Protein AF-A0A8C3WPE6-F1 (afdb_monomer_lite)

pLDDT: mean 73.13, std 11.79, range [46.88, 89.75]

Structure (mmCIF, N/CA/C/O backbone):
data_AF-A0A8C3WPE6-F1
#
_entry.id   AF-A0A8C3WPE6-F1
#
loop_
_atom_site.group_PDB
_atom_site.id
_atom_site.type_symbol
_atom_site.label_atom_id
_atom_site.label_alt_id
_atom_site.label_comp_id
_atom_site.label_asym_id
_atom_site.label_entity_id
_atom_site.label_seq_id
_atom_site.pdbx_PDB_ins_code
_atom_site.Cartn_x
_atom_site.Cartn_y
_atom_site.Cartn_z
_atom_site.occupancy
_atom_site.B_iso_or_equiv
_atom_site.auth_seq_id
_atom_site.auth_comp_id
_atom_site.auth_asym_id
_atom_site.auth_atom_id
_atom_site.pdbx_PDB_model_num
ATOM 1 N N . LEU A 1 1 ? -4.433 6.124 2.466 1.00 69.69 1 LEU A N 1
ATOM 2 C CA . LEU A 1 1 ? -5.401 5.156 3.024 1.00 69.69 1 LEU A CA 1
ATOM 3 C C . LEU A 1 1 ? -5.817 5.749 4.348 1.00 69.69 1 LEU A C 1
ATOM 5 O O . LEU A 1 1 ? -4.922 6.023 5.136 1.00 69.69 1 LEU A O 1
ATOM 9 N N . ALA A 1 2 ? -7.105 6.008 4.549 1.00 69.12 2 ALA A N 1
ATOM 10 C CA . ALA A 1 2 ? -7.564 6.640 5.780 1.00 69.12 2 ALA A CA 1
ATOM 11 C C . ALA A 1 2 ? -8.747 5.890 6.391 1.00 69.12 2 ALA A C 1
ATOM 13 O O . ALA A 1 2 ? -9.628 5.430 5.658 1.00 69.12 2 ALA A O 1
ATOM 14 N N . ILE A 1 3 ? -8.762 5.806 7.718 1.00 74.69 3 ILE A N 1
ATOM 15 C CA . ILE A 1 3 ? -9.842 5.239 8.530 1.00 74.69 3 ILE A CA 1
ATOM 16 C C . ILE A 1 3 ? -10.393 6.364 9.398 1.00 74.69 3 ILE A C 1
ATOM 18 O O . ILE A 1 3 ? -9.631 7.039 10.083 1.00 74.69 3 ILE A O 1
ATOM 22 N N . ASN A 1 4 ? -11.702 6.616 9.329 1.00 72.88 4 ASN A N 1
ATOM 23 C CA . ASN A 1 4 ? -12.369 7.713 10.044 1.00 72.88 4 ASN A CA 1
ATOM 24 C C . ASN A 1 4 ? -11.688 9.086 9.843 1.00 72.88 4 ASN A C 1
ATOM 26 O O . ASN A 1 4 ? -11.678 9.932 10.729 1.00 72.88 4 ASN A O 1
ATOM 30 N N . GLY A 1 5 ? -11.108 9.307 8.656 1.00 70.81 5 GLY A N 1
ATOM 31 C CA . GLY A 1 5 ? -10.422 10.554 8.300 1.00 70.81 5 GLY A CA 1
ATOM 32 C C . GLY A 1 5 ? -8.952 10.645 8.724 1.00 70.81 5 GLY A C 1
ATOM 33 O O . GLY A 1 5 ? -8.297 11.604 8.328 1.00 70.81 5 GLY A O 1
ATOM 34 N N . VAL A 1 6 ? -8.419 9.655 9.446 1.00 75.06 6 VAL A N 1
ATOM 35 C CA . VAL A 1 6 ? -7.010 9.598 9.868 1.00 75.06 6 VAL A CA 1
ATOM 36 C C . VAL A 1 6 ? -6.207 8.734 8.897 1.00 75.06 6 VAL A C 1
ATOM 38 O O . VAL A 1 6 ? -6.628 7.625 8.570 1.00 75.06 6 VAL A O 1
ATOM 41 N N . ASP A 1 7 ? -5.059 9.226 8.426 1.00 73.38 7 ASP A N 1
ATOM 42 C CA . ASP A 1 7 ? -4.122 8.443 7.617 1.00 73.38 7 ASP A CA 1
ATOM 43 C C . ASP A 1 7 ? -3.460 7.356 8.474 1.00 73.38 7 ASP A C 1
ATOM 45 O O . ASP A 1 7 ? -2.751 7.644 9.435 1.00 73.38 7 ASP A O 1
ATOM 49 N N . THR A 1 8 ? -3.690 6.091 8.128 1.00 69.69 8 THR A N 1
ATOM 50 C CA . THR A 1 8 ? -3.280 4.941 8.949 1.00 69.69 8 THR A CA 1
ATOM 51 C C . THR A 1 8 ? -2.214 4.092 8.262 1.00 69.69 8 THR A C 1
ATOM 53 O O . THR A 1 8 ? -2.328 3.779 7.071 1.00 69.69 8 THR A O 1
ATOM 56 N N . ASN A 1 9 ? -1.218 3.645 9.034 1.00 67.94 9 ASN A N 1
ATOM 57 C CA . ASN A 1 9 ? -0.219 2.668 8.597 1.00 67.94 9 ASN A CA 1
ATOM 58 C C . ASN A 1 9 ? -0.812 1.247 8.633 1.00 67.94 9 ASN A C 1
ATOM 60 O O . ASN A 1 9 ? -1.512 0.881 9.571 1.00 67.94 9 ASN A O 1
ATOM 64 N N . GLY A 1 10 ? -0.526 0.424 7.619 1.00 66.75 10 GLY A N 1
ATOM 65 C CA . GLY A 1 10 ? -1.274 -0.812 7.325 1.00 66.75 10 GLY A CA 1
ATOM 66 C C . GLY A 1 10 ? -1.333 -1.907 8.405 1.00 66.75 10 GLY A C 1
ATOM 67 O O . GLY A 1 10 ? -2.135 -2.820 8.252 1.00 66.75 10 GLY A O 1
ATOM 68 N N . LYS A 1 11 ? -0.537 -1.843 9.483 1.00 69.12 11 LYS A N 1
ATO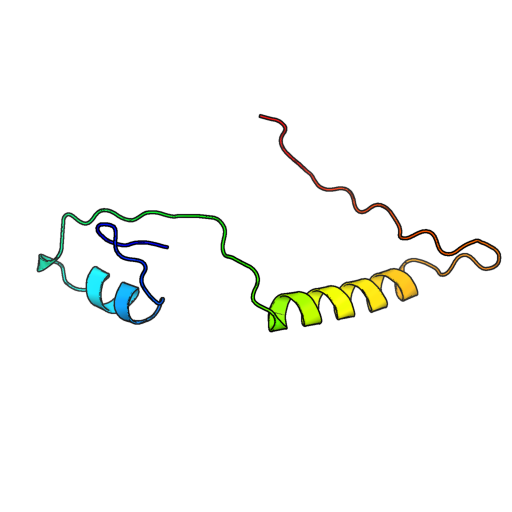M 69 C CA . LYS A 1 11 ? -0.600 -2.817 10.591 1.00 69.12 11 LYS A CA 1
ATOM 70 C C . LYS A 1 11 ? -1.735 -2.527 11.580 1.00 69.12 11 LYS A C 1
ATOM 72 O O . LYS A 1 11 ? -2.539 -3.414 11.833 1.00 69.12 11 LYS A O 1
ATOM 77 N N . GLU A 1 12 ? -1.863 -1.287 12.055 1.00 75.62 12 GLU A N 1
ATOM 78 C CA . GLU A 1 12 ? -2.946 -0.882 12.976 1.00 75.62 12 GLU A CA 1
ATOM 79 C C . GLU A 1 12 ? -4.329 -0.988 12.331 1.00 75.62 12 GLU A C 1
ATOM 81 O O . GLU A 1 12 ? -5.321 -1.259 13.000 1.00 75.62 12 GLU A O 1
ATOM 86 N N . VAL A 1 13 ? -4.394 -0.821 11.007 1.00 79.94 13 VAL A N 1
ATOM 87 C CA . VAL A 1 13 ? -5.632 -0.951 10.229 1.00 79.94 13 VAL A CA 1
ATOM 88 C C . VAL A 1 13 ? -6.277 -2.320 10.418 1.00 79.94 13 VAL A C 1
ATOM 90 O O . VAL A 1 13 ? -7.487 -2.407 10.607 1.00 79.94 13 VAL A O 1
ATOM 93 N N . LEU A 1 14 ? -5.483 -3.391 10.357 1.00 82.88 14 LEU A N 1
ATOM 94 C CA . LEU A 1 14 ? -6.006 -4.756 10.419 1.00 82.88 14 LEU A CA 1
ATOM 95 C C . LEU A 1 14 ? -6.523 -5.093 11.820 1.00 82.88 14 LEU A C 1
ATOM 97 O O . LEU A 1 14 ? -7.574 -5.715 11.950 1.00 82.88 14 LEU A O 1
ATOM 101 N N . GLU A 1 15 ? -5.828 -4.628 12.857 1.00 84.81 15 GLU A N 1
ATOM 102 C CA . GLU A 1 15 ? -6.244 -4.795 14.253 1.00 84.81 15 GLU A CA 1
ATOM 103 C C . GLU A 1 15 ? -7.512 -3.984 14.560 1.00 84.81 15 GLU A C 1
ATOM 105 O O . GLU A 1 15 ? -8.449 -4.498 15.173 1.00 84.81 15 GLU A O 1
ATOM 110 N N . TYR A 1 16 ? -7.598 -2.748 14.055 1.00 81.75 16 TYR A N 1
ATOM 111 C CA . TYR A 1 16 ? -8.762 -1.877 14.238 1.00 81.75 16 TYR A CA 1
ATOM 112 C C . TYR A 1 16 ? -10.023 -2.414 13.548 1.00 81.75 16 TYR A C 1
ATOM 114 O O . TYR A 1 16 ? -11.119 -2.299 14.099 1.00 81.75 16 TYR A O 1
ATOM 122 N N . LEU A 1 17 ? -9.877 -3.017 12.364 1.00 82.25 17 LEU A N 1
ATOM 123 C CA . LEU A 1 17 ? -10.979 -3.644 11.624 1.00 82.25 17 LEU A CA 1
ATOM 124 C C . LEU A 1 17 ? -11.368 -5.028 12.170 1.00 82.25 17 LEU A C 1
ATOM 126 O O . LEU A 1 17 ? -12.471 -5.498 11.885 1.00 82.25 17 LEU A O 1
ATOM 130 N N . GLY A 1 18 ? -10.490 -5.676 12.941 1.00 85.00 18 GLY A N 1
ATOM 131 C CA . GLY A 1 18 ? -10.742 -6.981 13.558 1.00 85.00 18 GLY A CA 1
ATOM 132 C C . GLY A 1 18 ? -11.667 -6.931 14.778 1.00 85.00 18 GLY A C 1
ATOM 133 O O . GLY A 1 18 ? -12.242 -7.955 15.144 1.00 85.00 18 GLY A O 1
ATOM 134 N N . ASN A 1 19 ? -11.847 -5.759 15.397 1.00 85.94 19 ASN A N 1
ATOM 135 C CA . ASN A 1 19 ? -12.745 -5.598 16.537 1.00 85.94 19 ASN A CA 1
ATOM 136 C C . ASN A 1 19 ? -14.180 -5.271 16.069 1.00 85.94 19 ASN A C 1
ATOM 138 O O . ASN A 1 19 ? -14.408 -4.184 15.531 1.00 85.94 19 ASN A O 1
ATOM 142 N N . PRO A 1 20 ? -15.176 -6.144 16.312 1.00 82.69 20 PRO A N 1
ATOM 143 C CA . PRO A 1 20 ? -16.561 -5.896 15.909 1.00 82.69 20 PRO A CA 1
ATOM 144 C C . PRO A 1 20 ? -17.190 -4.667 16.590 1.00 82.69 20 PRO A C 1
ATOM 146 O O . PRO A 1 20 ? -18.133 -4.097 16.049 1.00 82.69 20 PRO A O 1
ATOM 149 N N . ALA A 1 21 ? -16.659 -4.217 17.734 1.00 85.88 21 ALA A N 1
ATOM 150 C CA . ALA A 1 21 ? -17.140 -3.020 18.429 1.00 85.88 21 ALA A CA 1
ATOM 151 C C . ALA A 1 21 ? -16.791 -1.698 17.712 1.00 85.88 21 ALA A C 1
ATOM 153 O O . ALA A 1 21 ? -17.367 -0.663 18.035 1.00 85.88 21 ALA A O 1
ATOM 154 N N . ASN A 1 22 ? -15.871 -1.719 16.740 1.00 83.12 22 ASN A N 1
ATOM 155 C CA . ASN A 1 22 ? -15.438 -0.526 16.004 1.00 83.12 22 ASN A CA 1
ATOM 156 C C . ASN A 1 22 ? -16.307 -0.205 14.775 1.00 83.12 22 ASN A C 1
ATOM 158 O O . ASN A 1 22 ? -16.028 0.759 14.060 1.00 83.12 22 ASN A O 1
ATOM 162 N N . TYR A 1 23 ? -17.342 -1.003 14.502 1.00 82.81 23 TYR A N 1
ATOM 163 C CA . TYR A 1 23 ? -18.265 -0.762 13.395 1.00 82.81 23 TYR A CA 1
ATOM 164 C C . TYR A 1 23 ? -19.450 0.101 13.850 1.00 82.81 23 TYR A C 1
ATOM 166 O O . TYR A 1 23 ? -19.972 -0.112 14.945 1.00 82.81 23 TYR A O 1
ATOM 174 N N . PRO A 1 24 ? -19.936 1.036 13.011 1.00 83.94 24 PRO A N 1
ATOM 175 C CA . PRO A 1 24 ? -19.533 1.305 11.625 1.00 83.94 24 PRO A CA 1
ATOM 176 C C . PRO A 1 24 ? -18.302 2.226 11.495 1.00 83.94 24 PRO A C 1
ATOM 178 O O . PRO A 1 24 ? -18.167 3.214 12.209 1.00 83.94 24 PRO A O 1
ATOM 181 N N . VAL A 1 25 ? -17.438 1.938 10.513 1.00 83.12 25 VAL A N 1
ATOM 182 C CA . VAL A 1 25 ? -16.191 2.673 10.231 1.00 83.12 25 VAL A CA 1
ATOM 183 C C . VAL A 1 25 ? -16.155 3.170 8.783 1.00 83.12 25 VAL A C 1
ATOM 185 O O . VAL A 1 25 ? -16.568 2.463 7.863 1.00 83.12 25 VAL A O 1
ATOM 188 N N . SER A 1 26 ? -15.648 4.386 8.561 1.00 79.31 26 SER A N 1
ATOM 189 C CA . SER A 1 26 ? -15.494 4.969 7.221 1.00 79.31 26 SER A CA 1
ATOM 190 C C . SER A 1 26 ? -14.073 4.760 6.692 1.00 79.31 26 SER A C 1
ATOM 192 O O . S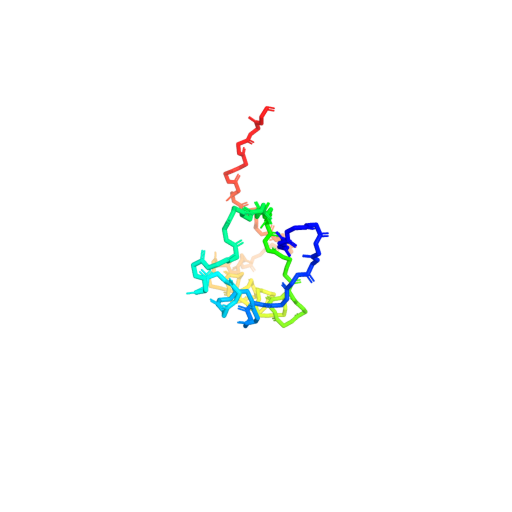ER A 1 26 ? -13.112 5.260 7.278 1.00 79.31 26 SER A O 1
ATOM 194 N N . ILE A 1 27 ? -13.927 4.030 5.580 1.00 83.38 27 ILE A N 1
ATOM 195 C CA . ILE A 1 27 ? -12.626 3.691 4.979 1.00 83.38 27 ILE A CA 1
ATOM 196 C C . ILE A 1 27 ? -12.485 4.382 3.622 1.00 83.38 27 ILE A C 1
ATOM 198 O O . ILE A 1 27 ? -13.329 4.235 2.737 1.00 83.38 27 ILE A O 1
ATOM 202 N N . ARG A 1 28 ? -11.387 5.120 3.433 1.00 82.44 28 ARG A N 1
ATOM 203 C CA . ARG A 1 28 ? -11.056 5.800 2.174 1.00 82.44 28 ARG A CA 1
ATOM 204 C C . 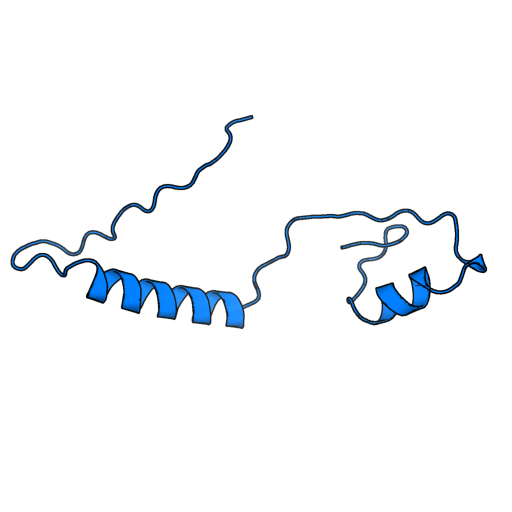ARG A 1 28 ? -9.898 5.099 1.473 1.00 82.44 28 ARG A C 1
ATOM 206 O O . ARG A 1 28 ? -8.753 5.141 1.938 1.00 82.44 28 ARG A O 1
ATOM 213 N N . PHE A 1 29 ? -10.195 4.513 0.316 1.00 82.06 29 PHE A N 1
ATOM 214 C CA . PHE A 1 29 ? -9.206 3.922 -0.583 1.00 82.06 29 PHE A CA 1
ATOM 215 C C . PHE A 1 29 ? -8.673 4.954 -1.583 1.00 82.06 29 PHE A C 1
ATOM 217 O O . PHE A 1 29 ? -9.362 5.899 -1.963 1.00 82.06 29 PHE A O 1
ATOM 224 N N . GLY A 1 30 ? -7.432 4.764 -2.018 1.00 80.31 30 GLY A N 1
ATOM 225 C CA . GLY A 1 30 ? -6.787 5.585 -3.038 1.00 80.3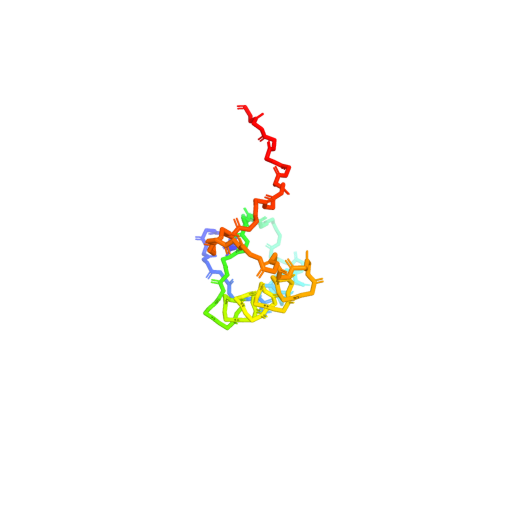1 30 GLY A CA 1
ATOM 226 C C . GLY A 1 30 ? -5.631 4.827 -3.676 1.00 80.31 30 GLY A C 1
ATOM 227 O O . GLY A 1 30 ? -5.201 3.800 -3.148 1.00 80.31 30 GLY A O 1
ATOM 228 N N . GLN A 1 31 ? -5.126 5.325 -4.807 1.00 80.94 31 GLN A N 1
ATOM 229 C CA . GLN A 1 31 ? -3.942 4.739 -5.432 1.00 80.94 31 GLN A CA 1
ATOM 230 C C . GLN A 1 31 ? -2.757 4.783 -4.454 1.00 80.94 31 GLN A C 1
ATOM 232 O O . GLN A 1 31 ? -2.462 5.854 -3.909 1.00 80.94 31 GLN A O 1
ATOM 237 N N . PRO A 1 32 ? -2.070 3.651 -4.223 1.00 80.00 32 PRO A N 1
ATOM 238 C CA . PRO A 1 32 ? -0.889 3.635 -3.377 1.00 80.00 32 PRO A CA 1
ATOM 239 C C . PRO A 1 32 ? 0.204 4.508 -3.997 1.00 80.00 32 PRO A C 1
ATOM 241 O O . PRO A 1 32 ? 0.417 4.515 -5.213 1.00 80.00 32 PRO A O 1
ATOM 244 N N . ARG A 1 33 ? 0.887 5.284 -3.152 1.00 81.19 33 ARG A N 1
ATOM 245 C CA . ARG A 1 33 ? 2.010 6.120 -3.581 1.00 81.19 33 ARG A CA 1
ATOM 246 C C . ARG A 1 33 ? 3.257 5.251 -3.677 1.00 81.19 33 ARG A C 1
ATOM 248 O O . ARG A 1 33 ? 3.581 4.558 -2.723 1.00 81.19 33 ARG A O 1
ATOM 255 N N . LEU A 1 34 ? 3.968 5.350 -4.798 1.00 83.75 34 LEU A N 1
ATOM 256 C CA . LEU A 1 34 ? 5.256 4.682 -4.973 1.00 83.75 34 LEU A CA 1
ATOM 257 C C . LEU A 1 34 ? 6.297 5.261 -4.007 1.00 83.75 34 LEU A C 1
ATOM 259 O O . LEU A 1 34 ? 6.571 6.469 -4.023 1.00 83.75 34 LEU A O 1
ATOM 263 N N . THR A 1 35 ? 6.905 4.387 -3.217 1.00 87.12 35 THR A N 1
ATOM 264 C CA . THR A 1 35 ? 8.056 4.670 -2.356 1.00 87.12 35 THR A CA 1
ATOM 265 C C . THR A 1 35 ? 9.332 4.844 -3.185 1.00 87.12 35 THR A C 1
ATOM 267 O O . THR A 1 35 ? 9.412 4.433 -4.345 1.00 87.12 35 THR A O 1
ATOM 270 N N . SER A 1 36 ? 10.364 5.468 -2.609 1.00 88.06 36 SER A N 1
ATOM 271 C CA . SER A 1 36 ? 11.648 5.670 -3.299 1.00 88.06 36 SER A CA 1
ATOM 272 C C . SER A 1 36 ? 12.282 4.354 -3.761 1.00 88.06 36 SER A C 1
ATOM 274 O O . SER A 1 36 ? 12.798 4.291 -4.873 1.00 88.06 36 SER A O 1
ATOM 276 N N . ASN A 1 37 ? 12.178 3.289 -2.961 1.00 89.75 37 ASN A N 1
ATOM 277 C CA . ASN A 1 37 ? 12.709 1.972 -3.318 1.00 89.75 37 ASN A CA 1
ATOM 278 C C . ASN A 1 37 ? 11.958 1.365 -4.501 1.00 89.75 37 ASN A C 1
ATOM 280 O O . ASN A 1 37 ? 12.584 0.878 -5.436 1.00 89.75 37 ASN A O 1
ATOM 284 N N . GLU A 1 38 ? 10.628 1.455 -4.511 1.00 87.88 38 GLU A N 1
ATOM 285 C CA . GLU A 1 38 ? 9.826 0.963 -5.635 1.00 87.88 38 GLU A CA 1
ATOM 286 C C . GLU A 1 38 ? 10.135 1.741 -6.919 1.00 87.88 38 GLU A C 1
ATOM 288 O O . GLU A 1 38 ? 10.229 1.146 -7.989 1.00 87.88 38 GLU A O 1
ATOM 293 N N . LYS A 1 39 ? 10.380 3.055 -6.828 1.00 86.75 39 LYS A N 1
ATOM 294 C CA . LYS A 1 39 ? 10.833 3.857 -7.977 1.00 86.75 39 LYS A CA 1
ATOM 295 C C . LYS A 1 39 ? 12.198 3.405 -8.497 1.00 86.75 39 LYS A C 1
ATOM 297 O O . LYS A 1 39 ? 12.376 3.328 -9.711 1.00 86.75 39 LYS A O 1
ATOM 302 N N . LEU A 1 40 ? 13.144 3.101 -7.605 1.00 86.69 40 LEU A N 1
ATOM 303 C CA . LEU A 1 40 ? 14.464 2.584 -7.981 1.00 86.69 40 LEU A CA 1
ATOM 304 C C . LEU A 1 40 ? 14.351 1.209 -8.643 1.00 86.69 40 LEU A C 1
ATOM 306 O O . LEU A 1 40 ? 14.895 1.017 -9.726 1.00 86.69 40 LEU A O 1
ATOM 310 N N . MET A 1 41 ? 13.582 0.292 -8.051 1.00 88.50 41 MET A N 1
ATOM 311 C CA . MET A 1 41 ? 13.336 -1.031 -8.628 1.00 88.50 41 MET A CA 1
ATOM 312 C C . MET A 1 41 ? 12.688 -0.927 -10.009 1.00 88.50 41 MET A C 1
ATOM 314 O O . MET A 1 41 ? 13.160 -1.565 -10.948 1.00 88.50 41 MET A O 1
ATOM 318 N N . LEU A 1 42 ? 11.662 -0.082 -10.162 1.00 86.19 42 LEU A N 1
ATOM 319 C CA . LEU A 1 42 ? 11.035 0.172 -11.458 1.00 86.19 42 LEU A CA 1
ATOM 320 C C . LEU A 1 42 ? 12.059 0.712 -12.460 1.00 86.19 42 LEU A C 1
ATOM 322 O O . LEU A 1 42 ? 12.161 0.171 -13.556 1.00 86.19 42 LEU A O 1
ATOM 326 N N . SER A 1 43 ? 12.861 1.712 -12.083 1.00 83.75 43 SER A N 1
ATOM 327 C CA . SER A 1 43 ? 13.927 2.268 -12.932 1.00 83.75 43 SER A CA 1
ATOM 328 C C . SER A 1 43 ? 14.915 1.192 -13.413 1.00 83.75 43 SER A C 1
ATOM 330 O O . SER A 1 43 ? 15.227 1.111 -14.604 1.00 83.75 43 SER A O 1
ATOM 332 N N . SER A 1 44 ? 15.346 0.294 -12.524 1.00 81.62 44 SER A N 1
ATOM 333 C CA . SER A 1 44 ? 16.227 -0.830 -12.871 1.00 81.62 44 SER A CA 1
ATOM 334 C C . SER A 1 44 ? 15.557 -1.855 -13.794 1.00 81.62 44 SER A C 1
ATOM 336 O O . SER A 1 44 ? 16.198 -2.388 -14.706 1.00 81.62 44 SER A O 1
ATOM 338 N N . MET A 1 45 ? 14.258 -2.108 -13.615 1.00 84.44 45 MET A N 1
ATOM 339 C CA . MET A 1 45 ? 13.481 -2.954 -14.527 1.00 84.44 45 MET A CA 1
ATOM 340 C C . MET A 1 45 ? 13.371 -2.317 -15.917 1.00 84.44 45 MET A C 1
ATOM 342 O O . MET A 1 45 ? 13.584 -3.003 -16.917 1.00 84.44 45 MET A O 1
ATOM 346 N N . PHE A 1 46 ? 13.124 -1.003 -15.997 1.00 78.69 46 PHE A N 1
ATOM 347 C CA . PHE A 1 46 ? 13.116 -0.259 -17.262 1.00 78.69 46 PHE A CA 1
ATOM 348 C C . PHE A 1 46 ? 14.454 -0.365 -17.996 1.00 78.69 46 PHE A C 1
ATOM 350 O O . PHE A 1 46 ? 14.463 -0.569 -19.208 1.00 78.69 46 PHE A O 1
ATOM 357 N N . HIS A 1 47 ? 15.577 -0.282 -17.278 1.00 72.56 47 HIS A N 1
ATOM 358 C CA . HIS A 1 47 ? 16.905 -0.434 -17.874 1.00 72.56 47 HIS A CA 1
A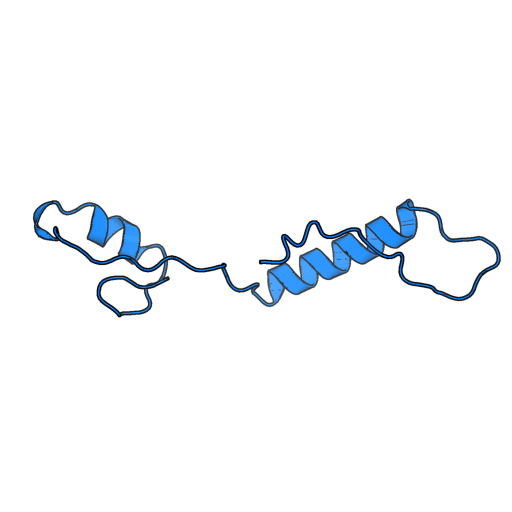TOM 359 C C . HIS A 1 47 ? 17.088 -1.806 -18.544 1.00 72.56 47 HIS A C 1
ATOM 361 O O . HIS A 1 47 ? 17.575 -1.896 -19.672 1.00 72.56 47 HIS A O 1
ATOM 367 N N . SER A 1 48 ? 16.637 -2.870 -17.877 1.00 70.56 48 SER A N 1
ATOM 368 C CA . SER A 1 48 ? 16.716 -4.238 -18.403 1.00 70.56 48 SER A CA 1
ATOM 369 C C . SER A 1 48 ? 15.782 -4.449 -19.597 1.00 70.56 48 SER A C 1
ATOM 371 O O . SER A 1 48 ? 16.192 -5.010 -20.610 1.00 70.56 48 SER A O 1
ATOM 373 N N . LEU A 1 49 ? 14.546 -3.946 -19.517 1.00 71.31 49 LEU A N 1
ATOM 374 C CA . LEU A 1 49 ? 13.573 -4.004 -20.613 1.00 71.31 49 LEU A CA 1
ATOM 375 C C . LEU A 1 49 ? 14.050 -3.230 -21.847 1.00 71.31 49 LEU A C 1
ATOM 377 O O . LEU A 1 49 ? 13.882 -3.706 -22.966 1.00 71.31 49 LEU A O 1
ATOM 381 N N . PHE A 1 50 ? 14.692 -2.075 -21.655 1.00 71.81 50 PHE A N 1
ATOM 382 C CA . PHE A 1 50 ? 15.295 -1.306 -22.743 1.00 71.81 50 PHE A CA 1
ATOM 383 C C . PHE A 1 50 ? 16.440 -2.068 -23.425 1.00 71.81 50 PHE A C 1
ATOM 385 O O . PHE A 1 50 ? 16.562 -2.044 -24.647 1.00 71.81 50 PHE A O 1
ATOM 392 N N . ALA A 1 51 ? 17.268 -2.777 -22.653 1.00 68.12 51 ALA A N 1
ATOM 393 C CA . ALA A 1 51 ? 18.354 -3.583 -23.202 1.00 68.12 51 ALA A CA 1
ATOM 394 C C . ALA A 1 51 ? 17.851 -4.849 -23.924 1.00 68.12 51 ALA A C 1
ATOM 396 O O . ALA A 1 51 ? 18.391 -5.203 -24.974 1.00 68.12 51 ALA A O 1
ATOM 397 N N . ALA A 1 52 ? 16.822 -5.511 -23.382 1.00 68.38 52 ALA A N 1
ATOM 398 C CA . ALA A 1 52 ? 16.254 -6.750 -23.919 1.00 68.38 52 ALA A CA 1
ATOM 399 C C . ALA A 1 52 ? 15.294 -6.526 -25.102 1.00 68.38 52 ALA A C 1
ATOM 401 O O . ALA A 1 52 ? 15.222 -7.367 -25.994 1.00 68.38 52 ALA A O 1
ATOM 402 N N . GLY A 1 53 ? 14.600 -5.384 -25.155 1.00 64.94 53 GLY A N 1
ATOM 403 C CA . GLY A 1 53 ? 13.671 -5.002 -26.230 1.00 64.94 53 GLY A CA 1
ATOM 404 C C . GLY A 1 53 ? 14.337 -4.619 -27.558 1.00 64.94 53 GLY A C 1
ATOM 405 O O . GLY A 1 53 ? 13.653 -4.188 -28.482 1.00 64.94 53 GLY A O 1
ATOM 406 N N . GLY A 1 54 ? 15.658 -4.790 -27.654 1.00 61.25 54 GLY A N 1
ATOM 407 C CA . GLY A 1 54 ? 16.459 -4.516 -28.838 1.00 61.25 54 GLY A CA 1
ATOM 408 C C . GLY A 1 54 ? 17.091 -3.130 -28.790 1.00 61.25 54 GLY A C 1
ATOM 409 O O . GLY A 1 54 ? 16.445 -2.134 -29.096 1.00 61.25 54 GLY A O 1
ATOM 410 N N . ARG A 1 55 ? 18.395 -3.062 -28.479 1.00 55.00 55 ARG A N 1
ATOM 411 C CA . ARG A 1 55 ? 19.205 -1.882 -28.824 1.00 55.00 55 ARG A CA 1
ATOM 412 C C . ARG A 1 55 ? 19.177 -1.726 -30.352 1.00 55.00 55 ARG A C 1
ATOM 414 O O . ARG A 1 55 ? 19.717 -2.604 -31.033 1.00 55.00 55 ARG A O 1
ATOM 421 N N . PRO A 1 56 ? 18.601 -0.656 -30.923 1.00 54.25 56 PRO A N 1
ATOM 422 C CA . PRO A 1 56 ? 18.682 -0.443 -32.360 1.00 54.25 56 PRO A CA 1
ATOM 423 C C . PRO A 1 56 ? 20.153 -0.205 -32.723 1.00 54.25 56 PRO A C 1
ATOM 425 O O . PRO A 1 56 ? 20.782 0.706 -32.190 1.00 54.25 56 PRO A O 1
ATOM 428 N N . ARG A 1 57 ? 20.729 -1.044 -33.599 1.00 53.59 57 ARG A N 1
ATOM 429 C CA . ARG A 1 57 ? 22.178 -1.031 -33.885 1.00 53.59 57 ARG A CA 1
ATOM 430 C C . ARG A 1 57 ? 22.708 0.316 -34.391 1.00 53.59 57 ARG A C 1
ATOM 432 O O . ARG A 1 57 ?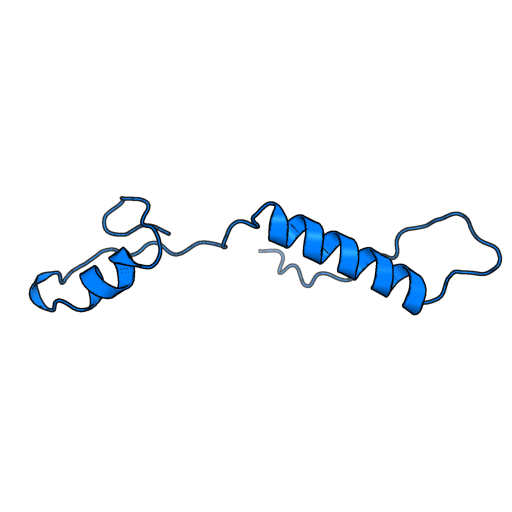 23.887 0.575 -34.197 1.00 53.59 57 ARG A O 1
ATOM 439 N N . ASN A 1 58 ? 21.859 1.178 -34.959 1.00 51.66 58 ASN A N 1
ATOM 440 C CA . ASN A 1 58 ? 22.271 2.433 -35.596 1.00 51.66 58 ASN A CA 1
ATOM 441 C C . ASN A 1 58 ? 21.319 3.620 -35.306 1.00 51.66 58 ASN A C 1
ATOM 443 O O . ASN A 1 58 ? 21.015 4.376 -36.226 1.00 51.66 58 ASN A O 1
ATOM 447 N N . ALA A 1 59 ? 20.784 3.795 -34.091 1.00 48.09 59 ALA A N 1
ATOM 448 C CA . ALA A 1 59 ? 19.852 4.906 -33.843 1.00 48.09 59 ALA A CA 1
ATOM 449 C C . ALA A 1 59 ? 20.056 5.627 -32.508 1.00 48.09 59 ALA A C 1
ATOM 451 O O . ALA A 1 59 ? 20.354 5.020 -31.481 1.00 48.09 59 ALA A O 1
ATOM 452 N N . VAL A 1 60 ? 19.843 6.944 -32.578 1.00 57.00 60 VAL A N 1
ATOM 453 C CA . VAL A 1 60 ? 19.647 7.887 -31.471 1.00 57.00 60 VAL A CA 1
ATOM 454 C C . VAL A 1 60 ? 18.805 7.238 -30.370 1.00 57.00 60 VAL A C 1
ATOM 456 O O . VAL A 1 60 ? 17.812 6.570 -30.655 1.00 57.00 60 VAL A O 1
ATOM 459 N N . ILE A 1 61 ? 19.224 7.422 -29.116 1.00 54.56 61 ILE A N 1
ATOM 460 C CA . ILE A 1 61 ? 18.625 6.807 -27.927 1.00 54.56 61 ILE A CA 1
ATOM 461 C C . ILE A 1 61 ? 17.190 7.333 -27.753 1.00 54.56 61 ILE A C 1
ATOM 463 O O . ILE A 1 61 ? 16.966 8.323 -27.063 1.00 54.56 61 ILE A O 1
ATOM 467 N N . ASN A 1 62 ? 16.213 6.681 -28.380 1.00 52.75 62 ASN A N 1
ATOM 468 C CA . ASN A 1 62 ? 14.799 6.949 -28.146 1.00 52.75 62 ASN A CA 1
ATOM 469 C C . ASN A 1 62 ? 14.271 5.935 -27.129 1.00 52.75 62 ASN A C 1
ATOM 471 O O . ASN A 1 62 ? 14.309 4.727 -27.362 1.00 52.75 62 ASN A O 1
ATOM 475 N N . ILE A 1 63 ? 13.783 6.428 -25.990 1.00 60.06 63 ILE A N 1
ATOM 476 C CA . ILE A 1 63 ? 13.104 5.600 -24.990 1.00 60.06 63 ILE A CA 1
ATOM 477 C C . ILE A 1 63 ? 11.801 5.084 -25.633 1.00 60.06 63 ILE A C 1
ATOM 479 O O . ILE A 1 63 ? 10.985 5.905 -26.058 1.00 60.06 63 ILE A O 1
ATOM 483 N N . PRO A 1 64 ? 11.584 3.759 -25.745 1.00 59.50 64 PRO A N 1
ATOM 484 C CA . PRO A 1 64 ? 10.396 3.211 -26.388 1.00 59.50 64 PRO A CA 1
ATOM 485 C C . PRO A 1 64 ? 9.127 3.608 -25.625 1.00 59.50 64 PRO A C 1
ATOM 487 O O . PRO A 1 64 ? 9.069 3.542 -24.395 1.00 59.50 64 PRO A O 1
ATOM 490 N N . LEU A 1 65 ? 8.095 4.015 -26.368 1.00 62.84 65 LEU A N 1
ATOM 491 C CA . LEU A 1 65 ? 6.781 4.337 -25.817 1.00 62.84 65 LEU A CA 1
ATOM 492 C C . LEU A 1 65 ? 6.113 3.050 -25.321 1.00 62.84 65 LEU A C 1
ATOM 494 O O . LEU A 1 65 ? 5.786 2.164 -26.107 1.00 62.84 65 LEU A O 1
ATOM 498 N N . ILE A 1 66 ? 5.885 2.953 -24.013 1.00 67.94 66 ILE A N 1
ATOM 499 C CA . ILE A 1 66 ? 5.092 1.870 -23.427 1.00 67.94 66 ILE A CA 1
ATOM 500 C C . ILE A 1 66 ? 3.624 2.281 -23.448 1.00 67.94 66 ILE A C 1
ATOM 502 O O . ILE A 1 66 ? 3.246 3.297 -22.861 1.00 67.94 66 ILE A O 1
ATOM 506 N N . SER A 1 67 ? 2.800 1.476 -24.126 1.00 71.75 67 SER A N 1
ATOM 507 C CA . SER A 1 67 ? 1.351 1.666 -24.167 1.00 71.75 67 SER A CA 1
ATOM 508 C C . SER A 1 67 ? 0.784 1.592 -22.751 1.00 71.75 67 SER A C 1
ATOM 510 O O . SER A 1 67 ? 0.893 0.568 -22.074 1.00 71.75 67 SER A O 1
ATOM 512 N N . LYS A 1 68 ? 0.188 2.692 -22.290 1.00 71.00 68 LYS A N 1
ATOM 513 C CA . LYS A 1 68 ? -0.619 2.712 -21.071 1.00 71.00 68 LYS A CA 1
ATOM 514 C C . LYS A 1 68 ? -2.082 2.711 -21.473 1.00 71.00 68 LYS A C 1
ATOM 516 O O . LYS A 1 68 ? -2.518 3.577 -22.225 1.00 71.00 68 LYS A O 1
ATOM 521 N N . ASN A 1 69 ? -2.847 1.764 -20.938 1.00 56.88 69 ASN A N 1
ATOM 522 C CA . ASN A 1 69 ? -4.295 1.746 -21.102 1.00 56.88 69 ASN A CA 1
ATOM 523 C C . ASN A 1 69 ? -4.915 2.763 -20.132 1.00 56.88 69 ASN A C 1
ATOM 525 O O . ASN A 1 69 ? -5.399 2.426 -19.052 1.00 56.88 69 ASN A O 1
ATOM 529 N N . THR A 1 70 ? -4.792 4.044 -20.473 1.00 57.72 70 THR A N 1
ATOM 530 C CA . THR A 1 70 ? -5.439 5.120 -19.729 1.00 57.72 70 THR A CA 1
ATOM 531 C C . THR A 1 70 ? -6.882 5.189 -20.205 1.00 57.72 70 THR A C 1
ATOM 533 O O . THR A 1 70 ? -7.145 5.693 -21.295 1.00 57.72 70 THR A O 1
ATOM 536 N N . LYS A 1 71 ? -7.833 4.688 -19.404 1.00 54.22 71 LYS A N 1
ATOM 537 C CA . LYS A 1 71 ? -9.245 5.028 -19.612 1.00 54.22 71 LYS A CA 1
ATOM 538 C C . LYS A 1 71 ? -9.392 6.539 -19.439 1.00 54.22 71 LYS A C 1
ATOM 540 O O . LYS A 1 71 ? -9.367 7.040 -18.317 1.00 54.22 71 LYS A O 1
ATOM 545 N N . ILE A 1 72 ? -9.510 7.237 -20.563 1.00 52.47 72 ILE A N 1
ATOM 546 C CA . ILE A 1 72 ? -9.960 8.624 -20.624 1.00 52.47 72 ILE A CA 1
ATOM 547 C C . ILE A 1 72 ? -11.390 8.602 -20.067 1.00 52.47 72 ILE A C 1
ATOM 549 O O . ILE A 1 72 ? -12.246 7.898 -20.606 1.00 52.47 72 ILE A O 1
ATOM 553 N N . LYS A 1 73 ? -11.592 9.235 -18.909 1.00 46.88 73 LYS A N 1
ATOM 554 C CA . LYS A 1 73 ? -12.930 9.527 -18.387 1.00 46.88 73 LYS A CA 1
ATOM 555 C C . LYS A 1 73 ? -13.517 10.702 -19.147 1.00 46.88 73 LYS A C 1
ATOM 557 O O . LYS A 1 73 ? -12.728 11.623 -19.451 1.00 46.88 73 LYS A O 1
#

Radius of gyration: 20.74 Å; chains: 1; bounding box: 42×18×54 Å

Foldseek 3Di:
DDKQRHDDDPPVVVVLVPDPVNPPIDDDDDDDDDDPVNVVVVVVVLVVCLVVVDDPPDDDDDRDDDDDPDPDD

Secondary structure (DSSP, 8-state):
-EETTEE--HHHHHHHHH-GGG-S--EE--PPPPPHHHHHHHHHHHHHHHHHTT--TT---PPP-PPP-----

Organism: NCBI:txid51154

Sequence (73 aa):
LAINGVDTNGKEVLEYLGNPANYPVSIRFGQPRLTSNEKLMLSSMFHSLFAAGGRPRNAVINIPLISKNTKIK